Protein AF-A0A1C0BXL3-F1 (afdb_monomer_lite)

Radius of gyration: 18.64 Å; chains: 1; bounding box: 38×32×56 Å

Structure (mmCIF, N/CA/C/O backbone):
data_AF-A0A1C0BXL3-F1
#
_entry.id   AF-A0A1C0BXL3-F1
#
loop_
_atom_site.group_PDB
_atom_site.id
_atom_site.type_symbol
_atom_site.label_atom_id
_atom_site.label_alt_id
_atom_site.label_comp_id
_atom_site.label_asym_id
_atom_site.label_entity_id
_atom_site.label_seq_id
_atom_site.pdbx_PDB_ins_code
_atom_site.Cartn_x
_atom_site.Cartn_y
_atom_site.Cartn_z
_atom_site.occupancy
_atom_site.B_iso_or_equiv
_atom_site.auth_seq_id
_atom_site.auth_comp_id
_atom_site.auth_asym_id
_atom_site.auth_atom_id
_atom_site.pdbx_PDB_model_num
ATOM 1 N N . MET A 1 1 ? -6.202 -4.753 21.071 1.00 89.62 1 MET A N 1
ATOM 2 C CA . MET A 1 1 ? -7.477 -5.316 21.588 1.00 89.62 1 MET A CA 1
ATOM 3 C C . MET A 1 1 ? -8.641 -4.573 20.954 1.00 89.62 1 MET A C 1
ATOM 5 O O . MET A 1 1 ? -8.408 -3.522 20.377 1.00 89.62 1 MET A O 1
ATOM 9 N N . ILE A 1 2 ? -9.869 -5.087 21.063 1.00 91.00 2 ILE A N 1
ATOM 10 C CA . ILE A 1 2 ? -11.082 -4.326 20.724 1.00 91.00 2 ILE A CA 1
ATOM 11 C C . ILE A 1 2 ? -11.879 -4.104 22.012 1.00 91.00 2 ILE A C 1
ATOM 13 O O . ILE A 1 2 ? -12.116 -5.057 22.755 1.00 91.00 2 ILE A O 1
ATOM 17 N N . LYS A 1 3 ? -12.273 -2.858 22.280 1.00 88.94 3 LYS A N 1
ATOM 18 C CA . LYS A 1 3 ? -13.161 -2.461 23.379 1.00 88.94 3 LYS A CA 1
ATOM 19 C C . LYS A 1 3 ? -14.280 -1.603 22.802 1.00 88.94 3 LYS A C 1
ATOM 21 O O . LYS A 1 3 ? -14.008 -0.670 22.063 1.00 88.94 3 LYS A O 1
ATOM 26 N N . ASN A 1 4 ? -15.534 -1.930 23.114 1.00 89.75 4 ASN A N 1
ATOM 27 C CA . ASN A 1 4 ? -16.711 -1.202 22.613 1.00 89.75 4 ASN A CA 1
ATOM 28 C C . ASN A 1 4 ? -16.731 -1.028 21.078 1.00 89.75 4 ASN A C 1
ATOM 30 O O . ASN A 1 4 ? -17.137 0.010 20.571 1.00 89.75 4 ASN A O 1
ATOM 34 N N . GLY A 1 5 ? -16.251 -2.033 20.335 1.00 89.31 5 GLY A N 1
ATOM 35 C CA . GLY A 1 5 ? -16.169 -1.987 18.868 1.00 89.31 5 GLY A CA 1
ATOM 36 C C . GLY A 1 5 ? -15.015 -1.151 18.302 1.00 89.31 5 GLY A C 1
ATOM 37 O O . GLY A 1 5 ? -14.868 -1.090 17.088 1.00 89.31 5 GLY A O 1
ATOM 38 N N . ARG A 1 6 ? -14.178 -0.557 19.157 1.00 93.62 6 ARG A N 1
ATOM 39 C CA . ARG A 1 6 ? -13.039 0.291 18.790 1.00 93.62 6 ARG A CA 1
ATOM 40 C C . ARG A 1 6 ? -11.706 -0.372 19.138 1.00 93.62 6 ARG A C 1
ATOM 42 O O . ARG A 1 6 ? -11.662 -1.192 20.066 1.00 93.62 6 ARG A O 1
ATOM 49 N N . PRO A 1 7 ? -10.615 -0.067 18.422 1.00 93.94 7 PRO A N 1
ATOM 50 C CA . PRO A 1 7 ? -9.302 -0.568 18.781 1.00 93.94 7 PRO A CA 1
ATOM 51 C C . PRO A 1 7 ? -8.836 0.078 20.086 1.00 93.94 7 PRO A C 1
ATOM 53 O O . PRO A 1 7 ? -9.077 1.247 20.369 1.00 93.94 7 PRO A O 1
ATOM 56 N N . TYR A 1 8 ? -8.168 -0.724 20.897 1.00 91.56 8 TYR A N 1
ATOM 57 C CA . TYR A 1 8 ? -7.550 -0.288 22.135 1.00 91.56 8 TYR A CA 1
ATOM 58 C C . TYR A 1 8 ? -6.203 -0.981 22.267 1.00 91.56 8 TYR A C 1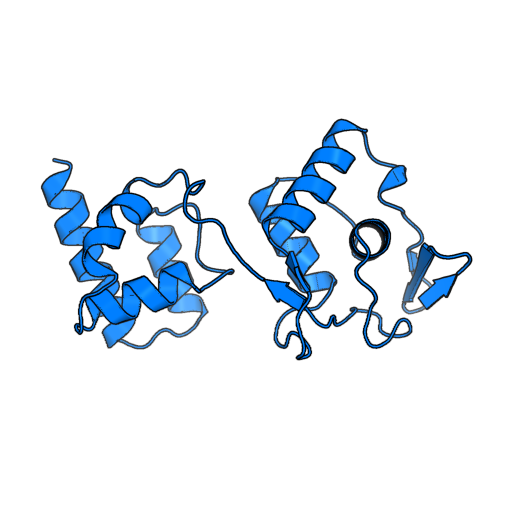
ATOM 60 O O . TYR A 1 8 ? -6.128 -2.224 22.241 1.00 91.56 8 TYR A O 1
ATOM 68 N N . THR A 1 9 ? -5.150 -0.193 22.434 1.00 88.00 9 THR A N 1
ATOM 69 C CA . THR A 1 9 ? -3.785 -0.688 22.566 1.00 88.00 9 THR A CA 1
ATOM 70 C C . THR A 1 9 ? -3.213 -0.261 23.917 1.00 88.00 9 THR A C 1
ATOM 72 O O . THR A 1 9 ? -3.359 0.876 24.344 1.00 88.00 9 THR A O 1
ATOM 75 N N . ASN A 1 10 ? -2.595 -1.207 24.623 1.00 85.31 10 ASN A N 1
ATOM 76 C CA . ASN A 1 10 ? -1.799 -0.931 25.814 1.00 85.31 10 ASN A CA 1
ATOM 77 C C . ASN A 1 10 ? -0.482 -1.681 25.651 1.00 85.31 10 ASN A C 1
ATOM 79 O O . ASN A 1 10 ? -0.469 -2.915 25.679 1.00 85.31 10 ASN A O 1
ATOM 83 N N . GLU A 1 11 ? 0.591 -0.935 25.430 1.00 78.31 11 GLU A N 1
ATOM 84 C CA . GLU A 1 11 ? 1.936 -1.465 25.270 1.00 78.31 11 GLU A CA 1
ATOM 85 C C . GLU A 1 11 ? 2.793 -0.999 26.445 1.00 78.31 11 GLU A C 1
ATOM 87 O O . GLU A 1 11 ? 3.088 0.184 26.592 1.00 78.31 11 GLU A O 1
ATOM 92 N N . ASN A 1 12 ? 3.175 -1.935 27.317 1.00 80.31 12 ASN A N 1
ATOM 93 C CA . ASN A 1 12 ? 4.046 -1.672 28.469 1.00 80.31 12 ASN A CA 1
ATOM 94 C C . ASN A 1 12 ? 3.573 -0.522 29.386 1.00 80.31 12 ASN A C 1
ATOM 96 O O . ASN A 1 12 ? 4.392 0.157 30.000 1.00 80.31 12 ASN A O 1
ATOM 100 N N . GLY A 1 13 ? 2.257 -0.308 29.498 1.00 82.31 13 GLY A N 1
ATOM 101 C CA . GLY A 1 13 ? 1.666 0.757 30.314 1.00 82.31 13 GLY A CA 1
ATOM 102 C C . GLY A 1 13 ? 1.359 2.049 29.552 1.00 82.31 13 GLY A C 1
ATOM 103 O O . GLY A 1 13 ? 0.688 2.914 30.110 1.00 82.31 13 GLY A O 1
ATOM 104 N N . PHE A 1 14 ? 1.771 2.165 28.287 1.00 81.81 14 PHE A N 1
ATOM 105 C CA . PHE A 1 14 ? 1.361 3.254 27.405 1.00 81.81 14 PHE A CA 1
ATOM 106 C C . PHE A 1 14 ? 0.065 2.877 26.694 1.00 81.81 14 PHE A C 1
ATOM 108 O O . PHE A 1 14 ? 0.009 1.907 25.934 1.00 81.81 14 PHE A O 1
ATOM 115 N N . VAL A 1 15 ? -0.992 3.631 26.987 1.00 87.88 15 VAL A N 1
ATOM 116 C CA . VAL A 1 15 ? -2.300 3.467 26.355 1.00 87.88 15 VAL A CA 1
ATOM 117 C C . VAL A 1 15 ? -2.340 4.313 25.089 1.00 87.88 15 VAL A C 1
ATOM 119 O O . VAL A 1 15 ? -2.132 5.519 25.152 1.00 87.88 15 VAL A O 1
ATOM 122 N N . ASP A 1 16 ? -2.626 3.663 23.965 1.00 87.75 16 ASP A N 1
ATOM 123 C CA . ASP A 1 16 ? -2.996 4.308 22.707 1.00 87.75 16 ASP A CA 1
ATOM 124 C C . ASP A 1 16 ? -4.461 3.951 22.428 1.00 87.75 16 ASP A C 1
ATOM 126 O O . ASP A 1 16 ? -4.808 2.794 22.141 1.00 87.75 16 ASP A O 1
ATOM 130 N N . GLU A 1 17 ? -5.321 4.945 22.630 1.00 90.94 17 GLU A N 1
ATOM 131 C CA . GLU A 1 17 ? -6.767 4.878 22.412 1.00 90.94 17 GLU A CA 1
ATOM 132 C C . GLU A 1 17 ? -7.256 5.908 21.391 1.00 90.94 17 GLU A C 1
ATOM 134 O O . GLU A 1 17 ? -8.466 6.052 21.231 1.00 90.94 17 GLU A O 1
ATOM 139 N N . ALA A 1 18 ? -6.329 6.569 20.687 1.00 93.75 18 ALA A N 1
ATOM 140 C CA . ALA A 1 18 ? -6.654 7.550 19.663 1.00 93.75 18 ALA A CA 1
ATOM 141 C C . ALA A 1 18 ? -7.452 6.896 18.525 1.00 93.75 18 ALA A C 1
ATOM 143 O O . ALA A 1 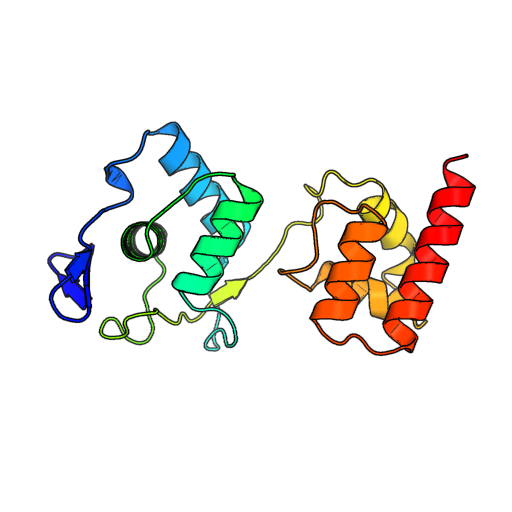18 ? -7.230 5.721 18.182 1.00 93.75 18 ALA A O 1
ATOM 144 N N . LEU A 1 19 ? -8.410 7.643 17.981 1.00 96.38 19 LEU A N 1
ATOM 145 C CA . LEU A 1 19 ? -9.368 7.166 16.984 1.00 96.38 19 LEU A CA 1
ATOM 146 C C . LEU A 1 19 ? -9.343 8.059 15.750 1.00 96.38 19 LEU A C 1
ATOM 148 O O . LEU A 1 19 ? -9.262 9.276 15.855 1.00 96.38 19 LEU A O 1
ATOM 152 N N . ILE A 1 20 ? -9.546 7.469 14.567 1.00 96.38 20 ILE A N 1
ATOM 153 C CA . ILE A 1 20 ? -9.564 8.239 13.312 1.00 96.38 20 ILE A CA 1
ATOM 154 C C . ILE A 1 20 ? -10.650 9.328 13.311 1.00 96.38 20 ILE A C 1
ATOM 156 O O . ILE A 1 20 ? -10.527 10.331 12.627 1.00 96.38 20 ILE A O 1
ATOM 160 N N . THR A 1 21 ? -11.700 9.167 14.120 1.00 94.69 21 THR A N 1
ATOM 161 C CA . THR A 1 21 ? -12.772 10.160 14.279 1.00 94.69 21 THR A CA 1
ATOM 162 C C . THR A 1 21 ? -12.351 11.438 15.012 1.00 94.69 21 THR A C 1
ATOM 164 O O . THR A 1 21 ? -13.181 12.326 15.173 1.00 94.69 21 THR A O 1
ATOM 167 N N . GLU A 1 22 ? -11.115 11.517 15.507 1.00 94.75 22 GLU A N 1
ATOM 168 C CA . GLU A 1 22 ? -10.543 12.723 16.123 1.00 94.75 22 GLU A CA 1
ATOM 169 C C . GLU A 1 22 ? -9.879 13.657 15.090 1.00 94.75 22 GLU A C 1
ATOM 171 O O . GLU A 1 22 ? -9.555 14.798 15.421 1.00 94.75 22 GLU A O 1
ATOM 176 N N . HIS A 1 23 ? -9.720 13.200 13.841 1.00 96.56 23 HIS A N 1
ATOM 177 C CA . HIS A 1 23 ? -9.203 13.971 12.705 1.00 96.56 23 HIS A CA 1
ATOM 178 C C . HIS A 1 23 ? -10.287 14.802 11.995 1.00 96.56 23 HIS A C 1
ATOM 180 O O . HIS A 1 23 ? -11.477 14.679 12.294 1.00 96.56 23 HIS A O 1
ATOM 186 N N . SER A 1 24 ? -9.884 15.655 11.041 1.00 97.31 24 SER A N 1
ATOM 187 C CA . SER A 1 24 ? -10.838 16.425 10.226 1.00 97.31 24 SER A CA 1
ATOM 188 C C . SER A 1 24 ? -11.617 15.531 9.256 1.00 97.31 24 SER A C 1
ATOM 190 O O . SER A 1 24 ? -11.137 14.473 8.844 1.00 97.31 24 SER A O 1
ATOM 192 N N . ASP A 1 25 ? -12.807 15.971 8.837 1.00 97.00 25 ASP A N 1
ATOM 193 C CA . ASP A 1 25 ? -13.627 15.232 7.869 1.00 97.00 25 ASP A CA 1
ATOM 194 C C . ASP A 1 25 ? -12.877 14.995 6.544 1.00 97.00 25 ASP A C 1
ATOM 196 O O . ASP A 1 25 ? -13.027 13.939 5.924 1.00 97.00 25 ASP A O 1
ATOM 200 N N . GLU A 1 26 ? -12.032 15.942 6.119 1.00 96.38 26 GLU A N 1
ATOM 201 C CA . GLU A 1 26 ? -11.189 15.804 4.929 1.00 96.38 26 GLU A CA 1
ATOM 202 C C . GLU A 1 26 ? -10.121 14.717 5.094 1.00 96.38 26 GLU A C 1
ATOM 204 O O . GLU A 1 26 ? -9.936 13.901 4.187 1.00 96.38 26 GLU A O 1
ATOM 209 N N . GLU A 1 27 ? -9.436 14.669 6.240 1.00 96.69 27 GLU A N 1
ATOM 210 C CA . GLU A 1 27 ? -8.444 13.628 6.533 1.00 96.69 27 GLU A CA 1
ATOM 211 C C . GLU A 1 27 ? -9.104 12.249 6.639 1.00 96.69 27 GLU A C 1
ATOM 213 O O . GLU A 1 27 ? -8.621 11.284 6.043 1.00 96.69 27 GLU A O 1
ATOM 218 N N . ILE A 1 28 ? -10.253 12.157 7.320 1.00 97.69 28 ILE A N 1
ATOM 219 C CA . ILE A 1 28 ? -11.040 10.921 7.427 1.00 97.69 28 ILE A CA 1
ATOM 220 C C . ILE A 1 28 ? -11.441 10.425 6.033 1.00 97.69 28 ILE A C 1
ATOM 222 O O . ILE A 1 28 ? -11.280 9.239 5.728 1.00 97.69 28 ILE A O 1
ATOM 226 N N . ALA A 1 29 ? -11.930 11.319 5.168 1.00 97.06 29 ALA A N 1
ATOM 227 C CA . ALA A 1 29 ? -12.318 10.978 3.803 1.00 97.06 29 ALA A CA 1
ATOM 228 C C . ALA A 1 29 ? -11.120 10.534 2.948 1.00 97.06 29 ALA A C 1
ATOM 230 O O . ALA A 1 29 ? -11.241 9.580 2.176 1.00 97.06 29 ALA A O 1
ATOM 231 N N . ALA A 1 30 ? -9.957 11.177 3.094 1.00 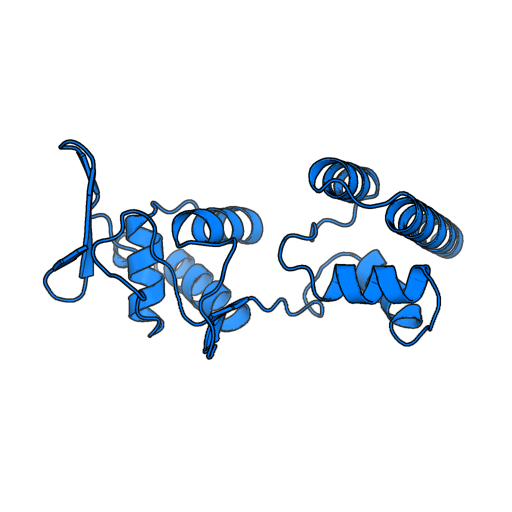94.50 30 ALA A N 1
ATOM 232 C CA . ALA A 1 30 ? -8.735 10.789 2.392 1.00 94.50 30 ALA A CA 1
ATOM 233 C C . ALA A 1 30 ? -8.236 9.402 2.831 1.00 94.50 30 ALA A C 1
ATOM 235 O O . ALA A 1 30 ? -7.881 8.575 1.988 1.00 94.50 30 ALA A O 1
ATOM 236 N N . VAL A 1 31 ? -8.269 9.116 4.136 1.00 97.12 31 VAL A N 1
ATOM 237 C CA . VAL A 1 31 ? -7.894 7.816 4.710 1.00 97.12 31 VAL A CA 1
ATOM 238 C C . VAL A 1 31 ? -8.848 6.708 4.254 1.00 97.12 31 VAL A C 1
ATOM 240 O O . VAL A 1 31 ? -8.390 5.675 3.758 1.00 97.12 31 VAL A O 1
ATOM 243 N N . ASP A 1 32 ? -10.166 6.909 4.363 1.00 96.94 32 ASP A N 1
ATOM 244 C CA . ASP A 1 32 ? -11.169 5.943 3.880 1.00 96.94 32 ASP A CA 1
ATOM 245 C C . ASP A 1 32 ? -11.040 5.726 2.364 1.00 96.94 32 ASP A C 1
ATOM 247 O O . ASP A 1 32 ? -11.042 4.583 1.899 1.00 96.94 32 ASP A O 1
ATOM 251 N N . GLY A 1 33 ? -10.821 6.800 1.601 1.00 94.38 33 GLY A N 1
ATOM 252 C CA . GLY A 1 33 ? -10.550 6.746 0.168 1.00 94.38 33 GLY A CA 1
ATOM 253 C C . GLY A 1 33 ? -9.318 5.903 -0.165 1.00 94.38 33 GLY A C 1
ATOM 254 O O . GLY A 1 33 ? -9.397 5.015 -1.017 1.00 94.38 33 GLY A O 1
ATOM 255 N N . TRP A 1 34 ? -8.200 6.107 0.542 1.00 93.62 34 TRP A N 1
ATOM 256 C CA . TRP A 1 34 ? -6.986 5.307 0.364 1.00 93.62 34 TRP A CA 1
ATOM 257 C C . TRP A 1 34 ? -7.231 3.829 0.686 1.00 93.62 34 TRP A C 1
ATOM 259 O O . TRP A 1 34 ? -6.839 2.965 -0.099 1.00 93.62 34 TRP A O 1
ATOM 269 N N . ILE A 1 35 ? -7.929 3.515 1.784 1.00 95.81 35 ILE A N 1
ATOM 270 C CA . ILE A 1 35 ? -8.247 2.128 2.162 1.00 95.81 35 ILE A CA 1
ATOM 271 C C . ILE A 1 35 ? -9.139 1.475 1.101 1.00 95.81 35 ILE A C 1
ATOM 273 O O . ILE A 1 35 ? -8.841 0.376 0.632 1.00 95.81 35 ILE A O 1
ATOM 277 N N . ARG A 1 36 ? -10.221 2.139 0.678 1.00 93.12 36 ARG A N 1
ATOM 278 C CA . ARG A 1 36 ? -11.136 1.610 -0.347 1.00 93.12 36 ARG A CA 1
ATOM 279 C C . ARG A 1 36 ? -10.467 1.451 -1.696 1.00 93.12 36 ARG A C 1
ATOM 281 O O . ARG A 1 36 ? -10.816 0.532 -2.428 1.00 93.12 36 ARG A O 1
ATOM 288 N N . LYS A 1 37 ? -9.514 2.312 -2.037 1.00 90.06 37 LYS A N 1
ATOM 289 C CA . LYS A 1 37 ? -8.760 2.206 -3.282 1.00 90.06 37 LYS A CA 1
ATOM 290 C C . LYS A 1 37 ? -7.758 1.057 -3.235 1.00 90.06 37 LYS A C 1
ATOM 292 O O . LYS A 1 37 ? -7.712 0.281 -4.186 1.00 90.06 37 LYS A O 1
ATOM 297 N N . ASN A 1 38 ? -7.035 0.906 -2.124 1.00 91.19 38 ASN A N 1
ATOM 298 C CA . ASN A 1 38 ? -5.841 0.064 -2.067 1.00 91.19 38 ASN A CA 1
ATOM 299 C C . ASN A 1 38 ? -6.001 -1.277 -1.344 1.00 91.19 38 ASN A C 1
ATOM 301 O O . ASN A 1 38 ? -5.133 -2.137 -1.452 1.00 91.19 38 ASN A O 1
ATOM 305 N N . VAL A 1 39 ? -7.085 -1.481 -0.601 1.00 93.38 39 VAL A N 1
ATOM 306 C CA . VAL A 1 39 ? -7.311 -2.711 0.162 1.00 93.38 39 VAL A CA 1
ATOM 307 C C . VAL A 1 39 ? -8.491 -3.469 -0.429 1.00 93.38 39 VAL A C 1
ATOM 309 O O . VAL A 1 39 ? -9.556 -2.905 -0.696 1.00 93.38 39 VAL A O 1
ATOM 312 N N . ARG A 1 40 ? -8.315 -4.775 -0.634 1.00 92.62 40 ARG A N 1
ATOM 313 C CA . ARG A 1 40 ? -9.380 -5.709 -1.018 1.00 92.62 40 ARG A CA 1
ATOM 314 C C . ARG A 1 40 ? -9.455 -6.851 -0.016 1.00 92.62 40 ARG A C 1
ATOM 316 O O . ARG A 1 40 ? -8.465 -7.213 0.613 1.00 92.62 40 ARG A O 1
ATOM 323 N N . THR A 1 41 ? -10.634 -7.451 0.129 1.00 93.81 41 THR A N 1
ATOM 324 C CA . THR A 1 41 ? -10.780 -8.659 0.956 1.00 93.81 41 THR A CA 1
ATOM 325 C C . THR A 1 41 ? -10.037 -9.823 0.304 1.00 93.81 41 THR A C 1
ATOM 327 O O . THR A 1 41 ? -10.242 -10.101 -0.873 1.00 93.81 41 THR A O 1
ATOM 330 N N . GLY A 1 42 ? -9.220 -10.531 1.081 1.00 90.75 42 GLY A N 1
ATOM 331 C CA . GLY A 1 42 ? -8.426 -11.671 0.631 1.00 90.75 42 GLY A CA 1
ATOM 332 C C . GLY A 1 42 ? -8.801 -12.955 1.369 1.00 90.75 42 GLY A C 1
ATOM 333 O O . GLY A 1 42 ? -9.389 -12.938 2.450 1.00 90.75 42 GLY A O 1
ATOM 334 N N . LYS A 1 43 ? -8.442 -14.115 0.807 1.00 89.81 43 LYS A N 1
ATOM 335 C CA . LYS A 1 43 ? -8.631 -15.416 1.492 1.00 89.81 43 LYS A CA 1
ATOM 336 C C . LYS A 1 43 ? -7.471 -15.744 2.436 1.00 89.81 43 LYS A C 1
ATOM 338 O O . LYS A 1 43 ? -7.660 -16.356 3.494 1.00 89.81 43 LYS A O 1
ATOM 343 N N . LYS A 1 44 ? -6.256 -15.360 2.045 1.00 92.25 44 LYS A N 1
ATOM 344 C CA . LYS A 1 44 ? -5.014 -15.618 2.784 1.00 92.25 44 LYS A CA 1
ATOM 345 C C . LYS A 1 44 ? -4.710 -14.465 3.735 1.00 92.25 44 LYS A C 1
ATOM 347 O O . LYS A 1 44 ? -5.229 -13.369 3.571 1.00 92.25 44 LYS A O 1
ATOM 352 N N . ILE A 1 45 ? -3.901 -14.742 4.753 1.00 93.81 45 ILE A N 1
ATOM 353 C CA . ILE A 1 45 ? -3.365 -13.692 5.619 1.00 93.81 45 ILE A CA 1
ATOM 354 C C . ILE A 1 45 ? -2.317 -12.931 4.807 1.00 93.81 45 ILE A C 1
ATOM 356 O O . ILE A 1 45 ? -1.460 -13.564 4.191 1.00 93.81 45 ILE A O 1
ATOM 360 N N . LEU A 1 46 ? -2.381 -11.601 4.819 1.00 91.38 46 LEU A N 1
ATOM 361 C CA . LEU A 1 46 ? -1.321 -10.773 4.261 1.00 91.38 46 LEU A CA 1
ATOM 362 C C . LEU A 1 46 ? -0.066 -10.944 5.123 1.00 91.38 46 LEU A C 1
ATOM 364 O O . LEU A 1 46 ? -0.053 -10.617 6.314 1.00 91.38 46 LEU A O 1
ATOM 368 N N . HIS A 1 47 ? 0.975 -11.516 4.530 1.00 85.06 47 HIS A N 1
ATOM 369 C CA . HIS A 1 47 ? 2.296 -11.606 5.139 1.00 85.06 47 HIS A CA 1
ATOM 370 C C . HIS A 1 47 ? 3.113 -10.363 4.760 1.00 85.06 47 HIS A C 1
ATOM 372 O O . HIS A 1 47 ? 2.818 -9.713 3.765 1.00 85.06 47 HIS A O 1
ATOM 378 N N . GLY A 1 48 ? 4.105 -9.996 5.572 1.00 83.25 48 GLY A N 1
ATOM 379 C CA . GLY A 1 48 ? 4.946 -8.813 5.327 1.00 83.25 48 GLY A CA 1
ATOM 380 C C . GLY A 1 48 ? 4.352 -7.490 5.823 1.00 83.25 48 GLY A C 1
ATOM 381 O O . GLY A 1 48 ? 5.098 -6.665 6.338 1.00 83.25 48 GLY A O 1
ATOM 382 N N . HIS A 1 49 ? 3.022 -7.326 5.815 1.00 87.56 49 HIS A N 1
ATOM 383 C CA . HIS A 1 49 ? 2.383 -6.069 6.230 1.00 87.56 49 HIS A CA 1
ATOM 384 C C . HIS A 1 49 ? 1.318 -6.267 7.312 1.00 87.56 49 HIS A C 1
ATOM 386 O O . HIS A 1 49 ? 0.290 -6.918 7.131 1.00 87.56 49 HIS A O 1
ATOM 392 N N . THR A 1 50 ? 1.589 -5.679 8.475 1.00 95.25 50 THR A N 1
ATOM 393 C CA . THR A 1 50 ? 0.625 -5.520 9.575 1.00 95.25 50 THR A CA 1
ATOM 394 C C . THR A 1 50 ? 0.011 -4.119 9.545 1.00 95.25 50 THR A C 1
ATOM 396 O O . THR A 1 50 ? 0.435 -3.286 8.746 1.00 95.25 50 THR A O 1
ATOM 399 N N . SER A 1 51 ? -0.923 -3.818 10.453 1.00 96.19 51 SER A N 1
ATOM 400 C CA . SER A 1 51 ? -1.454 -2.462 10.661 1.00 96.19 51 SER A CA 1
ATOM 401 C C . SER A 1 51 ? -0.353 -1.404 10.737 1.00 96.19 51 SER A C 1
ATOM 403 O O . SER A 1 51 ? -0.478 -0.366 10.107 1.00 96.19 51 SER A O 1
ATOM 405 N N . TYR A 1 52 ? 0.758 -1.702 11.416 1.00 94.75 52 TYR A N 1
ATOM 406 C CA . TYR A 1 52 ? 1.887 -0.782 11.534 1.00 94.75 52 TYR A CA 1
ATOM 407 C C . TYR A 1 52 ? 2.572 -0.503 10.191 1.00 94.75 52 TYR A C 1
ATOM 409 O O . TYR A 1 52 ? 2.904 0.637 9.893 1.00 94.75 52 TYR A O 1
ATOM 417 N N . GLY A 1 53 ? 2.764 -1.536 9.366 1.00 92.56 53 GLY A N 1
ATOM 418 C CA . GLY A 1 53 ? 3.374 -1.373 8.044 1.00 92.56 53 GLY A CA 1
ATOM 419 C C . GLY A 1 53 ? 2.462 -0.601 7.094 1.00 92.56 53 GLY A C 1
ATOM 420 O O . GLY A 1 53 ? 2.899 0.344 6.451 1.00 92.56 53 GLY A O 1
ATOM 421 N N . MET A 1 54 ? 1.173 -0.945 7.070 1.00 94.56 54 MET A N 1
ATOM 422 C CA . MET A 1 54 ? 0.197 -0.274 6.204 1.00 94.56 54 MET A CA 1
ATOM 423 C C . MET A 1 54 ? -0.066 1.179 6.612 1.00 94.56 54 MET A C 1
ATOM 425 O O . MET A 1 54 ? -0.291 2.017 5.747 1.00 94.56 54 MET A O 1
ATOM 429 N N . LYS A 1 55 ? 0.025 1.502 7.907 1.00 94.75 55 LYS A N 1
ATOM 430 C CA . LYS A 1 55 ? -0.046 2.879 8.412 1.00 94.75 55 LYS A CA 1
ATOM 431 C C . LYS A 1 55 ? 1.053 3.761 7.809 1.00 94.75 55 LYS A C 1
ATOM 433 O O . LYS A 1 55 ? 0.778 4.890 7.428 1.00 94.75 55 LYS A O 1
ATOM 438 N N . HIS A 1 56 ? 2.269 3.231 7.661 1.00 91.38 56 HIS A N 1
ATOM 439 C CA . HIS A 1 56 ? 3.371 3.941 6.995 1.00 91.38 56 HIS A CA 1
ATOM 440 C C . HIS A 1 56 ? 3.169 4.077 5.486 1.00 91.38 56 HIS A C 1
ATOM 442 O O . HIS A 1 56 ? 3.522 5.105 4.921 1.00 91.38 56 HIS A O 1
ATOM 448 N N . MET A 1 57 ? 2.577 3.073 4.833 1.00 89.50 57 MET A N 1
ATOM 449 C CA . MET A 1 57 ? 2.224 3.177 3.411 1.00 89.50 57 MET A CA 1
ATOM 450 C C . MET A 1 57 ? 1.197 4.284 3.172 1.00 89.50 57 MET A C 1
ATOM 452 O O . MET A 1 57 ? 1.356 5.086 2.259 1.00 89.50 57 MET A O 1
ATOM 456 N N . LEU A 1 58 ? 0.170 4.353 4.023 1.00 92.06 58 LEU A N 1
ATOM 457 C CA . LEU A 1 58 ? -0.826 5.416 3.970 1.00 92.06 58 LEU A CA 1
ATOM 458 C C . LEU A 1 58 ? -0.183 6.787 4.190 1.00 92.06 58 LEU A C 1
ATOM 460 O O . LEU A 1 58 ? -0.448 7.710 3.424 1.00 92.06 58 LEU A O 1
ATOM 464 N N . GLU A 1 59 ? 0.664 6.921 5.211 1.00 91.69 59 GLU A N 1
ATOM 465 C CA . GLU A 1 59 ? 1.355 8.176 5.527 1.00 91.69 59 GLU A CA 1
ATOM 466 C C . GLU A 1 59 ? 2.230 8.641 4.357 1.00 91.69 59 GLU A C 1
ATOM 468 O O . GLU A 1 59 ? 2.196 9.811 3.990 1.00 91.69 59 GLU A O 1
ATOM 473 N N . HIS A 1 60 ? 2.943 7.718 3.709 1.00 84.44 60 HIS A N 1
ATOM 474 C CA . HIS A 1 60 ? 3.738 8.017 2.521 1.00 84.44 60 HIS A CA 1
ATOM 475 C C . HIS A 1 60 ? 2.878 8.491 1.339 1.00 84.44 60 HIS A C 1
ATOM 477 O O . HIS A 1 60 ? 3.238 9.445 0.654 1.00 84.44 60 HIS A O 1
ATOM 483 N N . ASP A 1 61 ? 1.743 7.835 1.096 1.00 84.31 61 ASP A N 1
ATOM 484 C CA . ASP A 1 61 ? 0.900 8.116 -0.069 1.00 84.31 61 ASP A CA 1
ATOM 485 C C . ASP A 1 61 ? 0.007 9.351 0.103 1.00 84.31 61 ASP A C 1
ATOM 487 O O . ASP A 1 61 ? -0.373 9.977 -0.886 1.00 84.31 61 ASP A O 1
ATOM 491 N N . THR A 1 62 ? -0.363 9.690 1.339 1.00 86.94 62 THR A N 1
ATOM 492 C CA . THR A 1 62 ? -1.328 10.765 1.635 1.00 86.94 62 THR A CA 1
ATOM 493 C C . THR A 1 62 ? -0.707 11.963 2.348 1.00 86.94 62 THR A C 1
ATOM 495 O O . THR A 1 62 ? -1.301 13.038 2.352 1.00 86.94 62 THR A O 1
ATOM 498 N N . GLY A 1 63 ? 0.465 11.799 2.969 1.00 88.12 63 GLY A N 1
ATOM 499 C CA . GLY A 1 63 ? 1.053 12.780 3.883 1.00 88.12 63 GLY A CA 1
ATOM 500 C C . GLY A 1 63 ? 0.374 12.844 5.259 1.00 88.12 63 GLY A C 1
ATOM 501 O O . GLY A 1 63 ? 0.808 13.629 6.100 1.00 88.12 63 GLY A O 1
ATOM 502 N N . ILE A 1 64 ? -0.671 12.043 5.506 1.00 93.62 64 ILE A N 1
ATOM 503 C CA . ILE A 1 64 ? -1.432 12.050 6.762 1.00 93.62 64 ILE A CA 1
ATOM 504 C C . ILE A 1 64 ? -0.759 11.122 7.772 1.00 93.62 64 ILE A C 1
ATOM 506 O O . ILE A 1 64 ? -0.646 9.912 7.561 1.00 93.62 64 ILE A O 1
ATOM 510 N N . TYR A 1 65 ? -0.346 11.687 8.904 1.00 95.94 65 TYR A N 1
ATOM 511 C CA . TYR A 1 65 ? 0.191 10.920 10.020 1.00 95.94 65 TYR A CA 1
ATOM 512 C C . TYR A 1 65 ? -0.944 10.377 10.889 1.00 95.94 65 TYR A C 1
ATOM 514 O O . TYR A 1 65 ? -1.748 11.149 11.399 1.00 95.94 65 TYR A O 1
ATOM 522 N N . LEU A 1 66 ? -0.952 9.062 11.113 1.00 96.38 66 LEU A N 1
ATOM 523 C CA . LEU A 1 66 ? -1.845 8.384 12.062 1.00 96.38 66 LEU A CA 1
ATOM 524 C C . LEU A 1 66 ? -1.036 7.633 13.126 1.00 96.38 66 LEU A C 1
ATOM 526 O O . LEU A 1 66 ? 0.088 7.207 12.872 1.00 96.38 66 LEU A O 1
ATOM 530 N N . THR A 1 67 ? -1.588 7.362 14.300 1.00 95.62 67 THR A N 1
ATOM 531 C CA . THR A 1 67 ? -1.084 6.315 15.191 1.00 95.62 67 THR A CA 1
ATOM 532 C C . THR A 1 67 ? -1.451 4.933 14.642 1.00 95.62 67 THR A C 1
ATOM 534 O O . THR A 1 67 ? -2.287 4.761 13.749 1.00 95.62 67 THR A O 1
ATOM 537 N N . ASN A 1 68 ? -0.822 3.885 15.179 1.00 95.31 68 ASN A N 1
ATOM 538 C CA . ASN A 1 68 ? -1.206 2.517 14.825 1.00 95.31 68 ASN A CA 1
ATOM 539 C C . ASN A 1 68 ? -2.638 2.201 15.303 1.00 95.31 68 ASN A C 1
ATOM 541 O O . ASN A 1 68 ? -3.300 1.362 14.694 1.00 95.31 68 ASN A O 1
ATOM 545 N N . ASN A 1 69 ? -3.125 2.828 16.382 1.00 96.31 69 ASN A N 1
ATOM 546 C CA . ASN A 1 69 ? -4.494 2.631 16.860 1.00 96.31 69 ASN A CA 1
ATOM 547 C C . ASN A 1 69 ? -5.526 3.353 15.980 1.00 96.31 69 ASN A C 1
ATOM 549 O O . ASN A 1 69 ? -6.521 2.728 15.615 1.00 96.31 69 ASN A O 1
ATOM 553 N N . GLU A 1 70 ? -5.243 4.577 15.530 1.00 97.81 70 GLU A N 1
ATOM 554 C CA . GLU A 1 70 ? -6.085 5.313 14.572 1.00 97.81 70 GLU A CA 1
ATOM 555 C C . GLU A 1 70 ? -6.227 4.553 13.247 1.00 97.81 70 GLU A C 1
ATOM 557 O O . GLU A 1 70 ? -7.340 4.350 12.758 1.00 97.81 70 GLU A O 1
ATOM 562 N N . PHE A 1 71 ? -5.125 4.020 12.702 1.00 97.62 71 PHE A N 1
ATOM 563 C CA . PHE A 1 71 ? -5.181 3.222 11.473 1.00 97.62 71 PHE A CA 1
ATOM 564 C C . PHE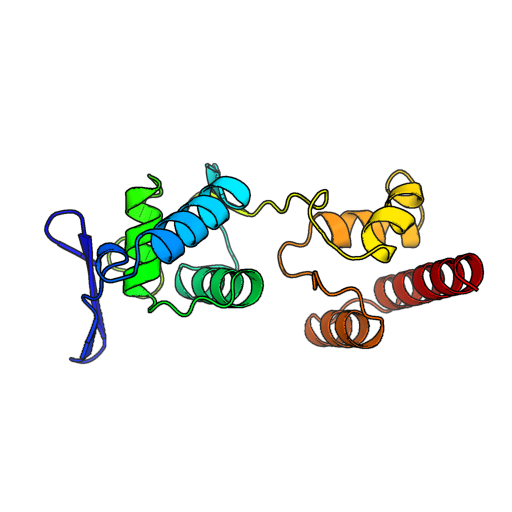 A 1 71 ? -5.986 1.922 11.647 1.00 97.62 71 PHE A C 1
ATOM 566 O O . PHE A 1 71 ? -6.746 1.525 10.762 1.00 97.62 71 PHE A O 1
ATOM 573 N N . LYS A 1 72 ? -5.863 1.243 12.797 1.00 97.88 72 LYS A N 1
ATOM 574 C CA . LYS A 1 72 ? -6.714 0.081 13.114 1.00 97.88 72 LYS A CA 1
ATOM 575 C C . LYS A 1 72 ? -8.192 0.461 13.169 1.00 97.88 72 LYS A C 1
ATOM 577 O O . LYS A 1 72 ? -9.027 -0.349 12.769 1.00 97.88 72 LYS A O 1
ATOM 582 N N . ASP A 1 73 ? -8.513 1.654 13.667 1.00 98.12 73 ASP A N 1
ATOM 583 C CA . ASP A 1 73 ? -9.894 2.128 13.764 1.00 98.12 73 ASP A CA 1
ATOM 584 C C . ASP A 1 73 ? -10.467 2.388 12.372 1.00 98.12 73 ASP A C 1
ATOM 586 O O . ASP A 1 73 ? -11.547 1.898 12.047 1.00 98.12 73 ASP A O 1
ATOM 590 N N . ALA A 1 74 ? -9.689 3.050 11.513 1.00 98.00 74 ALA A N 1
ATOM 591 C CA . ALA A 1 74 ? -10.035 3.264 10.113 1.00 98.00 74 ALA A CA 1
ATOM 592 C C . ALA A 1 74 ? -10.288 1.938 9.373 1.00 98.00 74 ALA A C 1
ATOM 594 O O . ALA A 1 74 ? -11.299 1.788 8.688 1.00 98.00 74 ALA A O 1
ATOM 595 N N . MET A 1 75 ? -9.429 0.931 9.574 1.00 97.94 75 MET A N 1
ATOM 596 C CA . MET A 1 75 ? -9.619 -0.405 8.994 1.00 97.94 75 MET A CA 1
ATOM 597 C C . MET A 1 75 ? -10.913 -1.075 9.477 1.00 97.94 75 MET A C 1
ATOM 599 O O . MET A 1 75 ? -11.629 -1.665 8.666 1.00 97.94 75 MET A O 1
ATOM 603 N N . LEU A 1 76 ? -11.250 -0.962 10.768 1.00 97.44 76 LEU A N 1
ATOM 604 C CA . LEU A 1 76 ? -12.505 -1.494 11.311 1.00 97.44 76 LEU A CA 1
ATOM 605 C C . LEU A 1 76 ? -13.731 -0.791 10.725 1.00 97.44 76 LEU A C 1
ATOM 607 O O . LEU A 1 76 ? -14.681 -1.474 10.339 1.00 97.44 76 LEU A O 1
ATOM 611 N N . LEU A 1 77 ? -13.702 0.541 10.627 1.00 96.88 77 LEU A N 1
ATOM 612 C CA . LEU A 1 77 ? -14.772 1.336 10.015 1.00 96.88 77 LEU A CA 1
ATOM 613 C C . LEU A 1 77 ? -14.957 1.005 8.528 1.00 96.88 77 LEU A C 1
ATOM 615 O O . LEU A 1 77 ? -16.088 0.940 8.048 1.00 96.88 77 LEU A O 1
ATOM 619 N N . ALA A 1 78 ? -13.867 0.703 7.821 1.00 96.44 78 ALA A N 1
ATOM 620 C CA . ALA A 1 78 ? -13.895 0.221 6.442 1.00 96.44 78 ALA A CA 1
ATOM 621 C C . ALA A 1 78 ? -14.362 -1.247 6.306 1.00 96.44 78 ALA A C 1
ATOM 623 O O . ALA A 1 78 ? -14.517 -1.746 5.191 1.00 96.44 78 ALA A O 1
ATOM 624 N N . GLY A 1 79 ? -14.618 -1.943 7.421 1.00 96.38 79 GLY A N 1
ATOM 625 C CA . GLY A 1 79 ? -15.143 -3.311 7.454 1.00 96.38 79 GLY A CA 1
ATOM 626 C C . GLY A 1 79 ? -14.080 -4.411 7.541 1.00 96.38 79 GLY A C 1
ATOM 627 O O . GLY A 1 79 ? -14.425 -5.595 7.513 1.00 96.38 79 GLY A O 1
ATOM 628 N N . TYR A 1 80 ? -12.800 -4.064 7.685 1.00 96.62 80 TYR A N 1
ATOM 629 C CA . TYR A 1 80 ? -11.702 -5.024 7.760 1.00 96.62 80 TYR A CA 1
ATOM 630 C C . TYR A 1 80 ? -11.414 -5.444 9.201 1.00 96.62 80 TYR A C 1
ATOM 632 O O . TYR A 1 80 ? -10.943 -4.669 10.031 1.00 96.62 80 TYR A O 1
ATOM 640 N N . GLN A 1 81 ? -11.657 -6.721 9.492 1.00 96.25 81 GLN A N 1
ATOM 641 C CA . GLN A 1 81 ? -11.417 -7.298 10.812 1.00 96.25 81 GLN A CA 1
ATOM 642 C C . GLN A 1 81 ? -9.995 -7.873 10.928 1.00 96.25 81 GLN A C 1
ATOM 644 O O . GLN A 1 81 ? -9.519 -8.528 9.991 1.00 96.25 81 GLN A O 1
ATOM 649 N N . PRO A 1 82 ? -9.313 -7.694 12.074 1.00 97.06 82 PRO A N 1
ATOM 650 C CA . PRO A 1 82 ? -8.015 -8.311 12.302 1.00 97.06 82 PRO A CA 1
ATOM 651 C C . PRO A 1 82 ? -8.147 -9.823 12.508 1.00 97.06 82 PRO A C 1
ATOM 653 O O . PRO A 1 82 ? -9.110 -10.316 13.092 1.00 97.06 82 PRO A O 1
ATOM 656 N N . VAL A 1 83 ? -7.121 -10.571 12.104 1.00 96.75 83 VAL A N 1
ATOM 657 C CA . VAL A 1 83 ? -7.019 -12.018 12.355 1.00 96.75 83 VAL A CA 1
ATOM 658 C C . VAL A 1 83 ? -6.952 -12.305 13.855 1.00 96.75 83 VAL A C 1
ATOM 660 O O . VAL A 1 83 ? -7.587 -13.241 14.334 1.00 96.75 83 VAL A O 1
ATOM 663 N N . ASN A 1 84 ? -6.194 -11.494 14.599 1.00 95.31 84 ASN A N 1
ATOM 664 C CA . ASN A 1 84 ? -6.127 -11.555 16.053 1.00 95.31 84 ASN A CA 1
ATOM 665 C C . ASN A 1 84 ? -6.180 -10.136 16.650 1.00 95.31 84 ASN A C 1
ATOM 667 O O . ASN A 1 84 ? -5.171 -9.429 16.645 1.00 95.31 84 ASN A O 1
ATOM 671 N N . PRO A 1 85 ? -7.320 -9.720 17.231 1.00 94.19 85 PRO A N 1
ATOM 672 C CA . PRO A 1 85 ? -7.465 -8.402 17.848 1.00 94.19 85 PRO A CA 1
ATOM 673 C C . PRO A 1 85 ? -6.518 -8.140 19.027 1.00 94.19 85 PRO A C 1
ATOM 675 O O . PRO A 1 85 ? -6.368 -6.989 19.448 1.00 94.19 85 PRO A O 1
ATOM 678 N N . LYS A 1 86 ? -5.925 -9.183 19.624 1.00 91.81 86 LYS A N 1
ATOM 679 C CA . LYS A 1 86 ? -5.007 -9.055 20.767 1.00 91.81 86 LYS A CA 1
ATOM 680 C C . LYS A 1 86 ? -3.582 -8.692 20.356 1.00 91.81 86 LYS A C 1
ATOM 682 O O . LYS A 1 86 ? -2.831 -8.251 21.219 1.00 91.81 86 LYS A O 1
ATOM 687 N N . ASP A 1 87 ? -3.233 -8.844 19.082 1.00 93.00 87 ASP A N 1
ATOM 688 C CA . ASP A 1 87 ? -1.903 -8.482 18.605 1.00 93.00 87 ASP A CA 1
ATOM 689 C C . ASP A 1 87 ? -1.705 -6.963 18.686 1.00 93.00 87 ASP A C 1
ATOM 691 O O . ASP A 1 87 ? -2.636 -6.183 18.455 1.00 93.00 87 ASP A O 1
ATOM 695 N N . LEU A 1 88 ? -0.475 -6.545 18.992 1.00 92.62 88 LEU A N 1
ATOM 696 C CA . LEU A 1 88 ? -0.076 -5.140 18.911 1.00 92.62 88 LEU A CA 1
ATOM 697 C C . LEU A 1 88 ? -0.168 -4.640 17.467 1.00 92.62 88 LEU A C 1
ATOM 699 O O . LEU A 1 88 ? -0.685 -3.560 17.218 1.00 92.62 88 LEU A O 1
ATOM 703 N N . ASN A 1 89 ? 0.286 -5.450 16.516 1.00 94.88 89 ASN A N 1
ATOM 704 C CA . ASN A 1 89 ? 0.281 -5.135 15.096 1.00 94.88 89 ASN A CA 1
ATOM 705 C C . ASN A 1 89 ? -0.666 -6.100 14.390 1.00 94.88 89 ASN A C 1
ATOM 707 O O . ASN A 1 89 ? -0.378 -7.293 14.278 1.00 94.88 89 ASN A O 1
ATOM 711 N N . TRP A 1 90 ? -1.824 -5.597 13.960 1.00 97.00 90 TRP A N 1
ATOM 712 C CA . TRP A 1 90 ? -2.885 -6.445 13.429 1.00 97.00 90 TRP A CA 1
ATOM 713 C C . TRP A 1 90 ? -2.520 -6.987 12.055 1.00 97.00 90 TRP A C 1
ATOM 715 O O . TRP A 1 90 ? -2.064 -6.257 11.179 1.00 97.00 90 TRP A O 1
ATOM 725 N N . LYS A 1 91 ? -2.741 -8.286 11.874 1.00 97.44 91 LYS A N 1
ATOM 726 C CA . LYS A 1 91 ? -2.705 -8.953 10.571 1.00 97.44 91 LYS A CA 1
ATOM 727 C C . LYS A 1 91 ? -4.120 -9.055 10.030 1.00 97.44 91 LYS A C 1
ATOM 729 O O . LYS A 1 91 ? -5.061 -9.192 10.809 1.00 97.44 91 LYS A O 1
ATOM 734 N N . TYR A 1 92 ? -4.257 -9.068 8.712 1.00 97.12 92 TYR A N 1
ATOM 735 C CA . TYR A 1 92 ? -5.555 -9.067 8.042 1.00 97.12 92 TYR A CA 1
ATOM 736 C C . TYR A 1 92 ? -5.606 -10.122 6.938 1.00 97.12 92 TYR A C 1
ATOM 738 O O . TYR A 1 92 ? -4.572 -10.556 6.426 1.00 97.12 92 TYR A O 1
ATOM 746 N N . ARG A 1 93 ? -6.822 -10.542 6.576 1.00 96.69 93 ARG A N 1
ATOM 747 C CA . ARG A 1 93 ? -7.080 -11.351 5.379 1.00 96.69 93 ARG A CA 1
ATOM 748 C C . ARG A 1 93 ? -7.475 -10.434 4.231 1.00 96.69 93 ARG A C 1
ATOM 750 O O . ARG A 1 93 ? -8.655 -10.254 3.943 1.00 96.69 93 ARG A O 1
ATOM 757 N N . ILE A 1 94 ? -6.473 -9.794 3.653 1.00 94.81 94 ILE A N 1
ATOM 758 C CA . ILE A 1 94 ? -6.624 -8.765 2.627 1.00 94.81 94 ILE A CA 1
ATOM 759 C C . ILE A 1 94 ? -5.562 -8.944 1.551 1.00 94.81 94 ILE A C 1
ATOM 761 O O . ILE A 1 94 ? -4.567 -9.640 1.754 1.00 94.81 94 ILE A O 1
ATOM 765 N N . GLU A 1 95 ? -5.793 -8.282 0.433 1.00 90.94 95 GLU A N 1
ATOM 766 C CA . GLU A 1 95 ? -4.835 -8.080 -0.643 1.00 90.94 95 GLU A CA 1
ATOM 767 C C . GLU A 1 95 ? -4.619 -6.570 -0.778 1.00 90.94 95 GLU A C 1
ATOM 769 O O . GLU A 1 95 ? -5.584 -5.801 -0.718 1.00 90.94 95 GLU A O 1
ATOM 774 N N . LEU A 1 96 ? -3.357 -6.155 -0.899 1.00 89.25 96 LEU A N 1
ATOM 775 C CA . LEU A 1 96 ? -3.010 -4.778 -1.235 1.00 89.25 96 LEU A CA 1
ATOM 776 C C . LEU A 1 96 ? -2.960 -4.661 -2.755 1.00 89.25 96 LEU A C 1
ATOM 778 O O . LEU A 1 96 ? -2.351 -5.488 -3.428 1.00 89.25 96 LEU A O 1
ATOM 782 N N . THR A 1 97 ? -3.629 -3.652 -3.289 1.00 82.38 97 THR A N 1
ATOM 783 C CA . THR A 1 97 ? -3.738 -3.390 -4.722 1.00 82.38 97 THR A CA 1
ATOM 784 C C . THR A 1 97 ? -3.400 -1.937 -4.972 1.00 82.38 97 THR A C 1
ATOM 786 O O . THR A 1 97 ? -3.862 -1.089 -4.220 1.00 82.38 97 THR A O 1
ATOM 789 N N . ARG A 1 98 ? -2.677 -1.619 -6.042 1.00 72.44 98 ARG A N 1
ATOM 790 C CA . ARG A 1 98 ? -2.450 -0.230 -6.437 1.00 72.44 98 ARG A CA 1
ATOM 791 C C . ARG A 1 98 ? -3.059 0.010 -7.807 1.00 72.44 98 ARG A C 1
ATOM 793 O O . ARG A 1 98 ? -2.719 -0.668 -8.772 1.00 72.44 98 ARG A O 1
ATOM 800 N N . GLU A 1 99 ? -3.965 0.977 -7.909 1.00 63.81 99 GLU A N 1
ATOM 801 C CA . GLU A 1 99 ? -4.400 1.446 -9.224 1.00 63.81 99 GLU A CA 1
ATOM 802 C C . GLU A 1 99 ? -3.295 2.324 -9.815 1.00 63.81 99 GLU A C 1
ATOM 804 O O . GLU A 1 99 ? -3.185 3.511 -9.516 1.00 63.81 99 GLU A O 1
ATOM 809 N N . ILE A 1 100 ? -2.456 1.725 -10.662 1.00 54.78 100 ILE A N 1
ATOM 810 C CA . ILE A 1 100 ? -1.362 2.413 -11.367 1.00 54.78 100 ILE A CA 1
ATOM 811 C C . ILE A 1 100 ? -1.882 3.531 -12.286 1.00 54.78 100 ILE A C 1
ATOM 813 O O . ILE A 1 100 ? -1.124 4.423 -12.647 1.00 54.78 100 ILE A O 1
ATOM 817 N N . ASN A 1 101 ? -3.162 3.500 -12.672 1.00 48.22 101 ASN A N 1
ATOM 818 C CA . ASN A 1 101 ? -3.767 4.531 -13.525 1.00 48.22 101 ASN A CA 1
ATOM 819 C C . ASN A 1 101 ? -3.715 5.935 -12.895 1.00 48.22 101 ASN A C 1
ATOM 821 O O . ASN A 1 101 ? -3.758 6.912 -13.630 1.00 48.22 101 ASN A O 1
ATOM 825 N N . ASP A 1 102 ? -3.558 6.025 -11.571 1.00 56.78 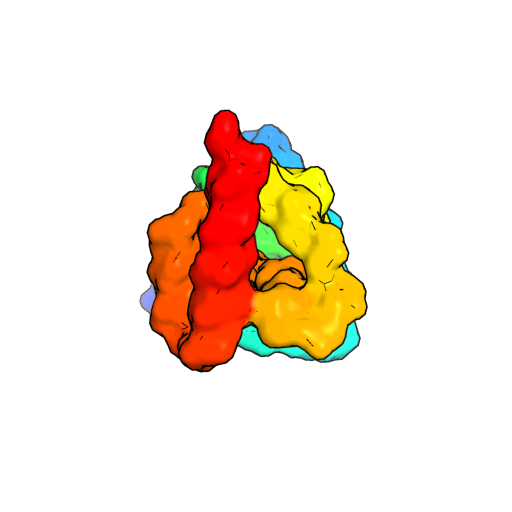102 ASP A N 1
ATOM 826 C CA . ASP A 1 102 ? -3.410 7.296 -10.854 1.00 56.78 102 ASP A CA 1
ATOM 827 C C . ASP A 1 102 ? -1.950 7.590 -10.468 1.00 56.78 102 ASP A C 1
ATOM 829 O O . ASP A 1 102 ? -1.688 8.510 -9.692 1.00 56.78 102 ASP A O 1
ATOM 833 N N . ASN A 1 103 ? -0.985 6.797 -10.953 1.00 63.72 103 ASN A N 1
ATOM 834 C CA . ASN A 1 103 ? 0.427 7.087 -10.741 1.00 63.72 103 ASN A CA 1
ATOM 835 C C . ASN A 1 103 ? 0.809 8.310 -11.598 1.00 63.72 103 ASN A C 1
ATOM 837 O O . ASN A 1 103 ? 0.717 8.228 -12.824 1.00 63.72 103 ASN A O 1
ATOM 841 N N . PRO A 1 104 ? 1.247 9.430 -10.992 1.00 62.44 104 PRO A N 1
ATOM 842 C CA . PRO A 1 104 ? 1.537 10.658 -11.728 1.00 62.44 104 PRO A CA 1
ATOM 843 C C . PRO A 1 104 ? 2.791 10.560 -12.607 1.00 62.44 104 PRO A C 1
ATOM 845 O O . PRO A 1 104 ? 3.061 11.484 -13.372 1.00 62.44 104 PRO A O 1
ATOM 848 N N . SER A 1 105 ? 3.586 9.491 -12.495 1.00 76.75 105 SER A N 1
ATOM 849 C CA . SER A 1 105 ? 4.828 9.386 -13.247 1.00 76.75 105 SER A CA 1
ATOM 850 C C . SER A 1 105 ? 4.607 8.973 -14.710 1.00 76.75 105 SER A C 1
ATOM 852 O O . SER A 1 105 ? 4.077 7.883 -14.971 1.00 76.75 105 SER A O 1
ATOM 854 N N . PRO A 1 106 ? 5.120 9.757 -15.680 1.00 84.38 106 PRO A N 1
ATOM 855 C CA . PRO A 1 106 ? 5.077 9.380 -17.088 1.00 84.38 106 PRO A CA 1
ATOM 856 C C . PRO A 1 106 ? 5.858 8.092 -17.389 1.00 84.38 106 PRO A C 1
ATOM 858 O O . PRO A 1 106 ? 5.469 7.356 -18.294 1.00 84.38 106 PRO A O 1
ATOM 861 N N . PHE A 1 107 ? 6.885 7.758 -16.596 1.00 87.94 107 PHE A N 1
ATOM 862 C CA . PHE A 1 107 ? 7.629 6.501 -16.739 1.00 87.94 107 PHE A CA 1
ATOM 863 C C . PHE A 1 107 ? 6.713 5.283 -16.566 1.00 87.94 107 PHE A C 1
ATOM 865 O O . PHE A 1 107 ? 6.728 4.383 -17.399 1.00 87.94 107 PHE A O 1
ATOM 872 N N . PHE A 1 108 ? 5.845 5.277 -15.545 1.00 86.81 108 PHE A N 1
ATOM 873 C CA . PHE A 1 108 ? 4.909 4.168 -15.300 1.00 86.81 108 PHE A CA 1
ATOM 874 C C . PHE A 1 108 ? 3.910 3.974 -16.435 1.00 86.81 108 PHE A C 1
ATOM 876 O O . PHE A 1 108 ? 3.488 2.853 -16.711 1.00 86.81 108 PHE A O 1
ATOM 883 N N . HIS A 1 109 ? 3.498 5.064 -17.077 1.00 85.19 109 HIS A N 1
ATOM 884 C CA . HIS A 1 109 ? 2.608 4.991 -18.229 1.00 85.19 109 HIS A CA 1
ATOM 885 C C . HIS A 1 109 ? 3.355 4.472 -19.457 1.00 85.19 109 HIS A C 1
ATOM 887 O O . HIS A 1 109 ? 2.841 3.618 -20.177 1.00 85.19 109 HIS A O 1
ATOM 893 N N . TRP A 1 110 ? 4.582 4.946 -19.659 1.00 89.69 110 TRP A N 1
ATOM 894 C CA . TRP A 1 110 ? 5.433 4.563 -20.775 1.00 89.69 110 TRP A CA 1
ATOM 895 C C . TRP A 1 110 ? 5.811 3.074 -20.745 1.00 89.69 110 TRP A C 1
ATOM 897 O O . TRP A 1 110 ? 5.647 2.385 -21.752 1.00 89.69 110 TRP A O 1
ATOM 907 N N . VAL A 1 111 ? 6.223 2.538 -19.590 1.00 91.06 111 VAL A N 1
ATOM 908 C CA . VAL A 1 111 ? 6.670 1.135 -19.460 1.00 91.06 111 VAL A CA 1
ATOM 909 C C . VAL A 1 111 ? 5.564 0.098 -19.668 1.00 91.06 111 VAL A C 1
ATOM 911 O O . VAL A 1 111 ? 5.863 -1.058 -19.957 1.00 91.06 111 VAL A O 1
ATOM 914 N N . ARG A 1 112 ? 4.279 0.477 -19.591 1.00 89.12 112 ARG A N 1
ATOM 915 C CA . ARG A 1 112 ? 3.166 -0.462 -19.835 1.00 89.12 112 ARG A CA 1
ATOM 916 C C . ARG A 1 112 ? 3.183 -1.083 -21.226 1.00 89.12 112 ARG A C 1
ATOM 918 O O . ARG A 1 112 ? 2.631 -2.166 -21.402 1.00 89.12 112 ARG A O 1
ATOM 925 N N . LYS A 1 113 ? 3.837 -0.450 -22.207 1.00 91.94 113 LYS A N 1
ATOM 926 C CA . LYS A 1 113 ? 3.997 -1.038 -23.546 1.00 91.94 113 LYS A CA 1
ATOM 927 C C . LYS A 1 113 ? 4.749 -2.379 -23.528 1.00 91.94 113 LYS A C 1
ATOM 929 O O . LYS A 1 113 ? 4.549 -3.167 -24.443 1.00 91.94 113 LYS A O 1
ATOM 934 N N . TYR A 1 114 ? 5.516 -2.654 -22.468 1.00 94.06 114 TYR A N 1
ATOM 935 C CA . TYR A 1 114 ? 6.270 -3.895 -22.264 1.00 94.06 114 TYR A CA 1
ATOM 936 C C . TYR A 1 114 ? 5.576 -4.894 -21.316 1.00 94.06 114 TYR A C 1
ATOM 938 O O . TYR A 1 114 ? 6.121 -5.961 -21.050 1.00 94.06 114 TYR A O 1
ATOM 946 N N . GLU A 1 115 ? 4.380 -4.601 -20.785 1.00 91.62 115 GLU A N 1
ATOM 947 C CA . GLU A 1 115 ? 3.718 -5.445 -19.766 1.00 91.62 115 GLU A CA 1
ATOM 948 C C . GLU A 1 115 ? 3.482 -6.890 -20.241 1.00 91.62 115 GLU A C 1
ATOM 950 O O . GLU A 1 115 ? 3.554 -7.835 -19.453 1.00 91.62 115 GLU A O 1
ATOM 955 N N . MET A 1 116 ? 3.244 -7.072 -21.542 1.00 91.94 116 MET A N 1
ATOM 956 C CA . MET A 1 116 ? 3.007 -8.380 -22.161 1.00 91.94 116 MET A CA 1
ATOM 957 C C . MET A 1 116 ? 4.279 -9.034 -22.715 1.00 91.94 116 MET A C 1
ATOM 959 O O . MET A 1 116 ? 4.209 -10.143 -23.251 1.00 91.94 116 MET A O 1
ATOM 963 N N . ASP A 1 117 ? 5.438 -8.389 -22.578 1.00 93.88 117 ASP A N 1
ATOM 964 C CA . ASP A 1 117 ? 6.682 -8.885 -23.153 1.00 93.88 117 ASP A CA 1
ATOM 965 C C . ASP A 1 117 ? 7.251 -10.030 -22.308 1.00 93.88 117 ASP A C 1
ATOM 967 O O . ASP A 1 117 ? 7.321 -9.976 -21.076 1.00 93.88 117 ASP A O 1
ATOM 971 N N . ALA A 1 118 ? 7.680 -11.099 -22.978 1.00 93.81 118 ALA A N 1
ATOM 972 C CA . ALA A 1 118 ? 8.345 -12.245 -22.356 1.00 93.81 118 ALA A CA 1
ATOM 973 C C . ALA A 1 118 ? 9.870 -12.030 -22.288 1.00 93.81 118 ALA A C 1
ATOM 975 O O . ALA A 1 118 ? 10.653 -12.894 -22.686 1.00 93.81 118 ALA A O 1
ATOM 976 N N . THR A 1 119 ? 10.282 -10.839 -21.853 1.00 95.38 119 THR A N 1
ATOM 977 C CA . THR A 1 119 ? 11.679 -10.408 -21.696 1.00 95.38 119 THR A CA 1
ATOM 978 C C . THR A 1 119 ? 11.948 -10.048 -20.232 1.00 95.38 119 THR A C 1
ATOM 980 O O . THR A 1 119 ? 10.990 -9.799 -19.498 1.00 95.38 119 THR A O 1
ATOM 983 N N . PRO A 1 120 ? 13.219 -9.936 -19.798 1.00 95.75 120 PRO A N 1
ATOM 984 C CA . PRO A 1 120 ? 13.539 -9.420 -18.465 1.00 95.75 120 PRO A CA 1
ATOM 985 C C . PRO A 1 120 ? 12.906 -8.051 -18.175 1.00 95.75 120 PRO A C 1
ATOM 987 O O . PRO A 1 120 ? 12.464 -7.809 -17.057 1.00 95.75 120 PRO A O 1
ATOM 990 N N . CYS A 1 121 ? 12.791 -7.183 -19.187 1.00 95.62 121 CYS A N 1
ATOM 991 C CA . CYS A 1 121 ? 12.089 -5.903 -19.082 1.00 95.62 121 CYS A CA 1
ATOM 992 C C . CYS A 1 121 ? 10.589 -6.090 -18.834 1.00 95.62 121 CYS A C 1
ATOM 994 O O . CYS A 1 121 ? 10.037 -5.449 -17.946 1.00 95.62 121 CYS A O 1
ATOM 996 N N . GLY A 1 122 ? 9.927 -6.995 -19.559 1.00 94.81 122 GLY A N 1
ATOM 997 C CA . GLY A 1 122 ? 8.515 -7.293 -19.317 1.00 94.81 122 GLY A CA 1
ATOM 998 C C . GLY A 1 122 ? 8.259 -7.968 -17.964 1.00 94.81 122 GLY A C 1
ATOM 999 O O . GLY A 1 122 ? 7.269 -7.653 -17.305 1.00 94.81 122 GLY A O 1
ATOM 1000 N N . ASP A 1 123 ? 9.163 -8.843 -17.508 1.00 94.38 123 ASP A N 1
ATOM 1001 C CA . ASP A 1 123 ? 9.126 -9.417 -16.155 1.00 94.38 123 ASP A CA 1
ATOM 1002 C C . ASP A 1 123 ? 9.259 -8.322 -15.090 1.00 94.38 123 ASP A C 1
ATOM 1004 O O . ASP A 1 123 ? 8.406 -8.220 -14.208 1.00 94.38 123 ASP A O 1
ATOM 1008 N N . PHE A 1 124 ? 10.259 -7.445 -15.226 1.00 94.44 124 PHE A N 1
ATOM 1009 C CA . PHE A 1 124 ? 10.447 -6.299 -14.339 1.00 94.44 124 PHE A CA 1
ATOM 1010 C C . PHE A 1 124 ? 9.210 -5.396 -14.299 1.00 94.44 124 PHE A C 1
ATOM 1012 O O . PHE A 1 124 ? 8.791 -4.982 -13.223 1.00 94.44 124 PHE A O 1
ATOM 1019 N N . VAL A 1 125 ? 8.601 -5.106 -15.454 1.00 92.62 125 VAL A N 1
ATOM 1020 C CA . VAL A 1 125 ? 7.391 -4.278 -15.522 1.00 92.62 125 VAL A CA 1
ATOM 1021 C C . VAL A 1 125 ? 6.243 -4.938 -14.773 1.00 92.62 125 VAL A C 1
ATOM 1023 O O . VAL A 1 125 ? 5.601 -4.271 -13.969 1.00 92.62 125 VAL A O 1
ATOM 1026 N N . ARG A 1 126 ? 5.991 -6.236 -14.965 1.00 90.56 126 ARG A N 1
ATOM 1027 C CA . ARG A 1 126 ? 4.940 -6.933 -14.208 1.00 90.56 126 ARG A CA 1
ATOM 1028 C C . ARG A 1 126 ? 5.212 -6.902 -12.706 1.00 90.56 126 ARG A C 1
ATOM 1030 O O . ARG A 1 126 ? 4.303 -6.575 -11.946 1.00 90.56 126 ARG A O 1
ATOM 1037 N N . ASP A 1 127 ? 6.445 -7.174 -12.286 1.00 89.88 127 ASP A N 1
ATOM 1038 C CA . ASP A 1 127 ? 6.827 -7.132 -10.872 1.00 89.88 127 ASP A CA 1
ATOM 1039 C C . ASP A 1 127 ? 6.636 -5.727 -10.289 1.00 89.88 127 ASP A C 1
ATOM 1041 O O . ASP A 1 127 ? 5.973 -5.574 -9.269 1.00 89.88 127 ASP A O 1
ATOM 1045 N N . MET A 1 128 ? 7.110 -4.689 -10.981 1.00 88.25 128 MET A N 1
ATOM 1046 C CA . MET A 1 128 ? 6.925 -3.287 -10.602 1.00 88.25 128 MET A CA 1
ATOM 1047 C C . MET A 1 128 ? 5.444 -2.903 -10.483 1.00 88.25 128 MET A C 1
ATOM 1049 O O . MET A 1 128 ? 5.051 -2.225 -9.537 1.00 88.25 128 MET A O 1
ATOM 1053 N N . LEU A 1 129 ? 4.613 -3.302 -11.451 1.00 83.38 129 LEU A N 1
ATOM 1054 C CA . LEU A 1 129 ? 3.186 -2.970 -11.478 1.00 83.38 129 LEU A CA 1
ATOM 1055 C C . LEU A 1 129 ? 2.407 -3.693 -10.363 1.00 83.38 129 LEU A C 1
ATOM 1057 O O . LEU A 1 129 ? 1.409 -3.175 -9.858 1.00 83.38 129 LEU A O 1
ATOM 1061 N N . HIS A 1 130 ? 2.859 -4.875 -9.953 1.00 80.25 130 HIS A N 1
ATOM 1062 C CA . HIS A 1 130 ? 2.239 -5.641 -8.872 1.00 80.25 130 HIS A CA 1
ATOM 1063 C C . HIS A 1 130 ? 2.860 -5.391 -7.492 1.00 80.25 130 HIS A C 1
ATOM 1065 O O . HIS A 1 130 ? 2.290 -5.818 -6.484 1.00 80.25 130 HIS A O 1
ATOM 1071 N N . ASP A 1 131 ? 3.983 -4.681 -7.428 1.00 83.19 131 ASP A N 1
ATOM 1072 C CA . ASP A 1 131 ? 4.661 -4.332 -6.191 1.00 83.19 131 ASP A CA 1
ATOM 1073 C C . ASP A 1 131 ? 4.041 -3.079 -5.558 1.00 83.19 131 ASP A C 1
ATOM 1075 O O . ASP A 1 131 ? 4.210 -1.940 -5.997 1.00 83.19 131 ASP A O 1
ATOM 1079 N N . PHE A 1 132 ? 3.299 -3.309 -4.476 1.00 78.12 132 PHE A N 1
ATOM 1080 C CA . PHE A 1 132 ? 2.637 -2.252 -3.723 1.00 78.12 132 PHE A CA 1
ATOM 1081 C C . PHE A 1 132 ? 3.624 -1.257 -3.093 1.00 78.12 132 PHE A C 1
ATOM 1083 O O . PHE A 1 132 ? 3.297 -0.077 -2.957 1.00 78.12 132 PHE A O 1
ATOM 1090 N N . GLU A 1 133 ? 4.818 -1.714 -2.707 1.00 80.25 133 GLU A N 1
ATOM 1091 C CA . GLU A 1 133 ? 5.841 -0.872 -2.078 1.00 80.25 133 GLU A CA 1
ATOM 1092 C C . GLU A 1 133 ? 6.706 -0.130 -3.098 1.00 80.25 133 GLU A C 1
ATOM 1094 O O . GLU A 1 133 ? 7.503 0.731 -2.707 1.00 80.25 133 GLU A O 1
ATOM 1099 N N . PHE A 1 134 ? 6.531 -0.417 -4.392 1.00 85.19 134 PHE A N 1
ATOM 1100 C CA . PHE A 1 134 ? 7.301 0.231 -5.437 1.00 85.19 134 PHE A CA 1
ATOM 1101 C C . PHE A 1 134 ? 7.080 1.757 -5.405 1.00 85.19 134 PHE A C 1
ATOM 1103 O O . PHE A 1 134 ? 5.937 2.218 -5.271 1.00 85.19 134 PHE A O 1
ATOM 1110 N N . PRO A 1 135 ? 8.141 2.579 -5.519 1.00 81.62 135 PRO A N 1
ATOM 1111 C CA . PRO A 1 135 ? 8.015 4.029 -5.446 1.00 81.62 135 PRO A CA 1
ATOM 1112 C C . PRO A 1 135 ? 7.089 4.605 -6.522 1.00 81.62 135 PRO A C 1
ATOM 1114 O O . PRO A 1 135 ? 7.305 4.410 -7.716 1.00 81.62 135 PRO A O 1
ATOM 1117 N N . ILE A 1 136 ? 6.081 5.375 -6.100 1.00 71.44 136 ILE A N 1
ATOM 1118 C CA . ILE A 1 136 ? 5.194 6.114 -7.021 1.00 71.44 136 ILE A CA 1
ATOM 1119 C C . ILE A 1 136 ? 5.912 7.275 -7.700 1.00 71.44 136 ILE A C 1
ATOM 1121 O O . ILE A 1 136 ? 5.628 7.605 -8.848 1.00 71.44 136 ILE A O 1
ATOM 1125 N N . LEU A 1 137 ? 6.857 7.888 -6.986 1.00 68.19 137 LEU A N 1
ATOM 1126 C CA . LEU A 1 137 ? 7.741 8.900 -7.533 1.00 68.19 137 LEU A CA 1
ATOM 1127 C C . LEU A 1 137 ? 8.780 8.164 -8.370 1.00 68.19 137 LEU A C 1
ATOM 1129 O O . LEU A 1 137 ? 9.807 7.716 -7.862 1.00 68.19 137 LEU A O 1
ATOM 1133 N N . ALA A 1 138 ? 8.468 7.980 -9.649 1.00 67.94 138 ALA A N 1
ATOM 1134 C CA . ALA A 1 138 ? 9.386 7.381 -10.604 1.00 67.94 138 ALA A CA 1
ATOM 1135 C C . ALA A 1 138 ? 10.424 8.422 -11.023 1.00 67.94 138 ALA A C 1
ATOM 1137 O O . ALA A 1 138 ? 10.417 8.917 -12.143 1.00 67.94 138 ALA A O 1
ATOM 1138 N N . GLU A 1 139 ? 11.276 8.794 -10.078 1.00 85.62 139 GLU A N 1
ATOM 1139 C CA . GLU A 1 139 ? 12.587 9.352 -10.365 1.00 85.62 139 GLU A CA 1
ATOM 1140 C C . GLU A 1 139 ? 13.583 8.196 -10.375 1.00 85.62 139 GLU A C 1
ATOM 1142 O O . GLU A 1 139 ? 13.485 7.285 -9.544 1.00 85.62 139 GLU A O 1
ATOM 1147 N N . HIS A 1 140 ? 14.549 8.249 -11.292 1.00 91.69 140 HIS A N 1
ATOM 1148 C CA . HIS A 1 140 ? 15.554 7.197 -11.464 1.00 91.69 140 HIS A CA 1
ATOM 1149 C C . HIS A 1 140 ? 16.194 6.797 -10.134 1.00 91.69 140 HIS A C 1
ATOM 1151 O O . HIS A 1 140 ? 16.119 5.647 -9.711 1.00 91.69 140 HIS A O 1
ATOM 1157 N N . ASP A 1 141 ? 16.723 7.796 -9.432 1.00 90.25 141 ASP A N 1
ATOM 1158 C CA . ASP A 1 141 ? 17.415 7.666 -8.157 1.00 90.25 141 ASP A CA 1
ATOM 1159 C C . ASP A 1 141 ? 16.560 7.011 -7.066 1.00 90.25 141 ASP A C 1
ATOM 1161 O O . ASP A 1 141 ? 17.072 6.254 -6.237 1.00 90.25 141 ASP A O 1
ATOM 1165 N N . ILE A 1 142 ? 15.260 7.319 -7.030 1.00 88.81 142 ILE A N 1
ATOM 1166 C CA . ILE A 1 142 ? 14.337 6.783 -6.025 1.00 88.81 142 ILE A CA 1
ATOM 1167 C C . ILE A 1 142 ? 14.103 5.297 -6.297 1.00 88.81 142 ILE A C 1
ATOM 1169 O O . ILE A 1 142 ? 14.192 4.482 -5.373 1.00 88.81 142 ILE A O 1
ATOM 1173 N N . ILE A 1 143 ? 13.868 4.934 -7.560 1.00 90.62 143 ILE A N 1
ATOM 1174 C CA . ILE A 1 143 ? 13.676 3.539 -7.962 1.00 90.62 143 ILE A CA 1
ATOM 1175 C C . ILE A 1 143 ? 14.967 2.738 -7.772 1.00 90.62 143 ILE A C 1
ATOM 1177 O O . ILE A 1 143 ? 14.934 1.668 -7.167 1.00 90.62 143 ILE A O 1
ATOM 1181 N N . ALA A 1 144 ? 16.118 3.267 -8.186 1.00 92.38 144 ALA A N 1
ATOM 1182 C CA . ALA A 1 144 ? 17.409 2.603 -8.022 1.00 92.38 144 ALA A CA 1
ATOM 1183 C C . ALA A 1 144 ? 17.712 2.303 -6.542 1.00 92.38 144 ALA A C 1
ATOM 1185 O O . ALA A 1 144 ? 18.089 1.183 -6.181 1.00 92.38 144 ALA A O 1
ATOM 1186 N N . ARG A 1 145 ? 17.482 3.278 -5.648 1.00 91.31 145 ARG A N 1
ATOM 1187 C CA . ARG A 1 145 ? 17.635 3.081 -4.194 1.00 91.31 145 ARG A CA 1
ATOM 1188 C C . ARG A 1 145 ? 16.649 2.052 -3.650 1.00 91.31 145 ARG A C 1
ATOM 1190 O O . ARG A 1 145 ? 17.028 1.259 -2.788 1.00 91.31 145 ARG A O 1
ATOM 1197 N N . TYR A 1 146 ? 15.407 2.057 -4.132 1.00 91.00 146 TYR A N 1
ATOM 1198 C CA . TYR A 1 146 ? 14.402 1.072 -3.746 1.00 91.00 146 TYR A CA 1
ATOM 1199 C C . TYR A 1 146 ? 14.831 -0.351 -4.115 1.00 91.00 146 TYR A C 1
ATOM 1201 O O . TYR A 1 146 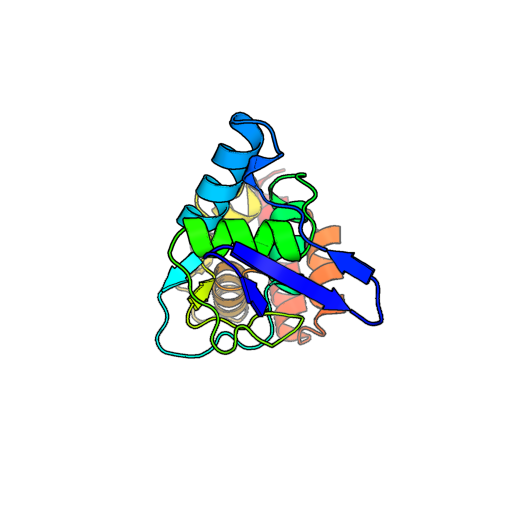? 14.879 -1.210 -3.233 1.00 91.00 146 TYR A O 1
ATOM 1209 N N . LEU A 1 147 ? 15.233 -0.573 -5.370 1.00 93.25 147 LEU A N 1
ATOM 1210 C CA . LEU A 1 147 ? 15.714 -1.867 -5.860 1.00 93.25 147 LEU A CA 1
ATOM 1211 C C . LEU A 1 147 ? 16.929 -2.357 -5.061 1.00 93.25 147 LEU A C 1
ATOM 1213 O O . LEU A 1 147 ? 16.978 -3.518 -4.651 1.00 93.25 147 LEU A O 1
ATOM 1217 N N . GLY A 1 148 ? 17.869 -1.457 -4.753 1.00 92.12 148 GLY A N 1
ATOM 1218 C CA . GLY A 1 148 ? 19.005 -1.764 -3.884 1.00 92.12 148 GLY A CA 1
ATOM 1219 C C . GLY A 1 148 ? 18.585 -2.161 -2.464 1.00 92.12 148 GLY A C 1
ATOM 1220 O O . GLY A 1 148 ? 19.107 -3.129 -1.913 1.00 92.12 148 GLY A O 1
ATOM 1221 N N . ARG A 1 149 ? 17.608 -1.458 -1.876 1.00 92.31 149 ARG A N 1
ATOM 1222 C CA . ARG A 1 149 ? 17.098 -1.732 -0.522 1.00 92.31 149 ARG A CA 1
ATOM 1223 C C . ARG A 1 149 ? 16.434 -3.103 -0.415 1.00 92.31 149 ARG A C 1
ATOM 1225 O O . ARG A 1 149 ? 16.625 -3.779 0.593 1.00 92.31 149 ARG A O 1
ATOM 1232 N N . ILE A 1 150 ? 15.649 -3.497 -1.417 1.00 89.69 150 ILE A N 1
ATOM 1233 C CA . ILE A 1 150 ? 14.957 -4.796 -1.419 1.00 89.69 150 ILE A CA 1
ATOM 1234 C C . ILE A 1 150 ? 15.864 -5.953 -1.865 1.00 89.69 150 ILE A C 1
ATOM 1236 O O . ILE A 1 150 ? 15.444 -7.107 -1.827 1.00 89.69 150 ILE A O 1
ATOM 1240 N N . GLY A 1 151 ? 17.109 -5.663 -2.263 1.00 92.69 151 GLY A N 1
ATOM 1241 C CA . GLY A 1 151 ? 18.056 -6.669 -2.736 1.00 92.69 151 GLY A CA 1
ATOM 1242 C C . GLY A 1 151 ? 17.646 -7.279 -4.076 1.00 92.69 151 GLY A C 1
ATOM 1243 O O . GLY A 1 151 ? 17.785 -8.489 -4.258 1.00 92.69 151 GLY A O 1
ATOM 1244 N N . ALA A 1 152 ? 17.116 -6.460 -4.991 1.00 93.69 152 ALA A N 1
ATOM 1245 C CA . ALA A 1 152 ? 16.731 -6.899 -6.327 1.00 93.69 152 ALA A CA 1
ATOM 1246 C C . ALA A 1 152 ? 17.906 -7.587 -7.046 1.00 93.69 152 ALA A C 1
ATOM 1248 O O . ALA A 1 152 ? 19.071 -7.217 -6.877 1.00 93.69 152 ALA A O 1
ATOM 1249 N N . CYS A 1 153 ? 17.607 -8.612 -7.848 1.00 93.69 153 CYS A N 1
ATOM 1250 C CA . CYS A 1 153 ? 18.642 -9.324 -8.591 1.00 93.69 153 CYS A CA 1
ATOM 1251 C C . CYS A 1 153 ? 19.259 -8.428 -9.677 1.00 93.69 153 CYS A C 1
ATOM 1253 O O . CYS A 1 153 ? 18.624 -7.484 -10.148 1.00 93.69 153 CYS A O 1
ATOM 1255 N N . SER A 1 154 ? 20.483 -8.748 -10.116 1.00 93.38 154 SER A N 1
ATOM 1256 C CA . SER A 1 154 ? 21.167 -7.959 -11.151 1.00 93.38 154 SER A CA 1
ATOM 1257 C C . SER A 1 154 ? 20.343 -7.850 -12.432 1.00 93.38 154 SER A C 1
ATOM 1259 O O . SER A 1 154 ? 20.275 -6.772 -12.997 1.00 93.38 154 SER A O 1
ATOM 1261 N N . GLY A 1 155 ? 19.632 -8.914 -12.826 1.00 94.75 155 GLY A N 1
ATOM 1262 C CA . GLY A 1 155 ? 18.756 -8.891 -14.000 1.00 94.75 155 GLY A CA 1
ATOM 1263 C C . GLY A 1 155 ? 17.588 -7.905 -13.883 1.00 94.75 155 GLY A C 1
ATOM 1264 O O . GLY A 1 155 ? 17.269 -7.235 -14.856 1.00 94.75 155 GLY A O 1
ATOM 1265 N N . ALA A 1 156 ? 16.983 -7.761 -12.698 1.00 94.94 156 ALA A N 1
ATOM 1266 C CA . ALA A 1 156 ? 15.929 -6.770 -12.469 1.00 94.94 156 ALA A CA 1
ATOM 1267 C C . ALA A 1 156 ? 16.485 -5.337 -12.491 1.00 94.94 156 ALA A C 1
ATOM 1269 O O . ALA A 1 156 ? 15.854 -4.439 -13.041 1.00 94.94 156 ALA A O 1
ATOM 1270 N N . VAL A 1 157 ? 17.682 -5.127 -11.930 1.00 96.06 157 VAL A N 1
ATOM 1271 C CA . VAL A 1 157 ? 18.367 -3.825 -11.969 1.00 96.06 157 VAL A CA 1
ATOM 1272 C C . VAL A 1 157 ? 18.785 -3.466 -13.400 1.00 96.06 157 VAL A C 1
ATOM 1274 O O . VAL A 1 157 ? 18.554 -2.347 -13.836 1.00 96.06 157 VAL A O 1
ATOM 1277 N N . GLU A 1 158 ? 19.343 -4.410 -14.158 1.00 97.19 158 GLU A N 1
ATOM 1278 C CA . GLU A 1 158 ? 19.716 -4.222 -15.567 1.00 97.19 158 GLU A CA 1
ATOM 1279 C C . GLU A 1 158 ? 18.493 -3.897 -16.436 1.00 97.19 158 GLU A C 1
ATOM 1281 O O . GLU A 1 158 ? 18.535 -2.943 -17.210 1.00 97.19 158 GLU A O 1
ATOM 1286 N N . ALA A 1 159 ? 17.389 -4.630 -16.255 1.00 97.19 159 ALA A N 1
ATOM 1287 C CA . ALA A 1 159 ? 16.127 -4.376 -16.946 1.00 97.19 159 ALA A CA 1
ATOM 1288 C C . ALA A 1 159 ? 15.555 -2.983 -16.632 1.00 97.19 159 ALA A C 1
ATOM 1290 O O . ALA A 1 159 ? 15.085 -2.288 -17.533 1.00 97.19 159 ALA A O 1
ATOM 1291 N N . PHE A 1 160 ? 15.626 -2.546 -15.370 1.00 96.19 160 PHE A N 1
ATOM 1292 C CA . PHE A 1 160 ? 15.243 -1.190 -14.978 1.00 96.19 160 PHE A CA 1
ATOM 1293 C C . PHE A 1 160 ? 16.080 -0.121 -15.695 1.00 96.19 160 PHE A C 1
ATOM 1295 O O . PHE A 1 160 ? 15.519 0.817 -16.258 1.00 96.19 160 PHE A O 1
ATOM 1302 N N . GLU A 1 161 ? 17.408 -0.262 -15.697 1.00 97.00 161 GLU A N 1
ATOM 1303 C CA . GLU A 1 161 ? 18.318 0.708 -16.321 1.00 97.00 161 GLU A CA 1
ATOM 1304 C C . GLU A 1 161 ? 18.147 0.780 -17.846 1.00 97.00 161 GLU A C 1
ATOM 1306 O O . GLU A 1 161 ? 18.268 1.856 -18.437 1.00 97.00 161 GLU A O 1
ATOM 1311 N N . GLU A 1 162 ? 17.850 -0.351 -18.493 1.00 96.69 162 GLU A N 1
ATOM 1312 C CA . GLU A 1 162 ? 17.518 -0.409 -19.920 1.00 96.69 162 GLU A CA 1
ATOM 1313 C C . GLU A 1 162 ? 16.220 0.351 -20.217 1.00 96.69 162 GLU A C 1
ATOM 1315 O O . GLU A 1 162 ? 16.229 1.292 -21.013 1.00 96.69 162 GLU A O 1
ATOM 1320 N N . LEU A 1 163 ? 15.135 0.023 -19.506 1.00 95.81 163 LEU A N 1
ATOM 1321 C CA . LEU A 1 163 ? 13.846 0.708 -19.642 1.00 95.81 163 LEU A CA 1
ATOM 1322 C C . LEU A 1 163 ? 13.965 2.211 -19.382 1.00 95.81 163 LEU A C 1
ATOM 1324 O O . LEU A 1 163 ? 13.351 3.016 -20.080 1.00 95.81 163 LEU A O 1
ATOM 1328 N N . TRP A 1 164 ? 14.752 2.606 -18.382 1.00 95.06 164 TRP A N 1
ATOM 1329 C CA . TRP A 1 164 ? 14.932 4.013 -18.057 1.00 95.06 164 TRP A CA 1
ATOM 1330 C C . TRP A 1 164 ? 15.683 4.777 -19.148 1.00 95.06 164 TRP A C 1
ATOM 1332 O O . TRP A 1 164 ? 15.321 5.908 -19.472 1.00 95.06 164 TRP A O 1
ATOM 1342 N N . ARG A 1 165 ? 16.720 4.169 -19.732 1.00 95.19 165 ARG A N 1
ATOM 1343 C CA . ARG A 1 165 ? 17.485 4.776 -20.827 1.00 95.19 165 ARG A CA 1
ATOM 1344 C C . ARG A 1 165 ? 16.614 5.004 -22.059 1.00 95.19 165 ARG A C 1
ATOM 1346 O O . ARG A 1 165 ? 16.683 6.082 -22.646 1.00 95.19 165 ARG A O 1
ATOM 1353 N N . ASP A 1 166 ? 15.803 4.015 -22.414 1.00 94.38 166 ASP A N 1
ATOM 1354 C CA . ASP A 1 166 ? 14.875 4.097 -23.542 1.00 94.38 166 ASP A CA 1
ATOM 1355 C C . ASP A 1 166 ? 13.801 5.166 -23.301 1.00 94.38 166 ASP A C 1
ATOM 1357 O O . ASP A 1 166 ? 13.539 5.989 -24.176 1.00 94.38 166 ASP A O 1
ATOM 1361 N N . TYR A 1 167 ? 13.236 5.219 -22.090 1.00 93.69 167 TYR A N 1
ATOM 1362 C CA . TYR A 1 167 ? 12.295 6.267 -21.696 1.00 93.69 167 TYR A CA 1
ATOM 1363 C C . TYR A 1 167 ? 12.913 7.664 -21.815 1.00 93.69 167 TYR A C 1
ATOM 1365 O O . TYR A 1 167 ? 12.334 8.530 -22.468 1.00 93.69 167 TYR A O 1
ATOM 1373 N N . ALA A 1 168 ? 14.097 7.873 -21.229 1.00 90.12 168 ALA A N 1
ATOM 1374 C CA . ALA A 1 168 ? 14.775 9.166 -21.246 1.00 90.12 168 ALA A CA 1
ATOM 1375 C C . ALA A 1 168 ? 15.074 9.633 -22.681 1.00 90.12 168 ALA A C 1
ATOM 1377 O O . ALA A 1 168 ? 14.831 10.793 -23.003 1.00 90.12 168 ALA A O 1
ATOM 1378 N N . GLY A 1 169 ? 15.519 8.719 -23.552 1.00 87.69 169 GLY A N 1
ATOM 1379 C CA . GLY A 1 169 ? 15.809 9.017 -24.956 1.00 87.69 169 GLY A CA 1
ATOM 1380 C C . GLY A 1 169 ? 14.578 9.279 -25.833 1.00 87.69 169 GLY A C 1
ATOM 1381 O O . GLY A 1 169 ? 14.715 9.903 -26.881 1.00 87.69 169 GLY A O 1
ATOM 1382 N N . GLU A 1 170 ? 13.382 8.829 -25.439 1.00 81.44 170 GLU A N 1
ATOM 1383 C CA . GLU A 1 170 ? 12.118 9.173 -26.115 1.00 81.44 170 GLU A CA 1
ATOM 1384 C C . GLU A 1 170 ? 11.540 10.523 -25.648 1.00 81.44 170 GLU A C 1
ATOM 1386 O O . GLU A 1 170 ? 10.671 11.083 -26.320 1.00 81.44 170 GLU A O 1
ATOM 1391 N N . THR A 1 171 ? 11.996 11.036 -24.502 1.00 65.75 171 THR A N 1
ATOM 1392 C CA . THR A 1 171 ? 11.513 12.291 -23.900 1.00 65.75 171 THR A CA 1
ATOM 1393 C C . THR A 1 171 ? 12.423 13.507 -24.123 1.00 65.75 171 THR A C 1
ATOM 1395 O O . THR A 1 171 ? 12.056 14.594 -23.672 1.00 65.75 171 THR A O 1
ATOM 1398 N N . ASP A 1 172 ? 13.558 13.326 -24.812 1.00 54.44 172 ASP A N 1
ATOM 1399 C CA . ASP A 1 172 ? 14.483 14.381 -25.274 1.00 54.44 172 ASP A CA 1
ATOM 1400 C C . ASP A 1 172 ? 14.064 14.963 -26.645 1.00 54.44 172 ASP A C 1
ATOM 1402 O O . ASP A 1 172 ? 13.478 16.073 -26.672 1.00 54.44 172 ASP A O 1
#

Secondary structure (DSSP, 8-state):
-EETTEE-EEETTEEE---GGGS-HHHHHHHHHHHHHHEEE-SS--SS--HHHHHHHHHHHH-----HHHHHHHHHHTT--BS-TTSSS--BSEEE---GGG---HHHHHHGGGTT--SHHHHHHHHHHH-TTS-SS--HHHHHHHHHHHT--HHHHHHHHHHHHHHHHH--

Sequence (172 aa):
MIKNGRPYTNENGFVDEALITEHSDEEIAAVDGWIRKNVRTGKKILHGHTSYGMKHMLEHDTGIYLTNNEFKDAMLLAGYQPVNPKDLNWKYRIELTREINDNPSPFFHWVRKYEMDATPCGDFVRDMLHDFEFPILAEHDIIARYLGRIGACSGAVEAFEELWRDYAGETD

pLDDT: mean 89.95, std 9.04, range [48.22, 98.12]

Foldseek 3Di:
DDDPLAAWDADPNDTDRDALVVDDPVSLCLLLVQCVQWKFAAPDKDPPDFLVNVQVLSCVVPVDHDDSRHSVNSCSVNVWDFPDSPDPTGIGRIDTAHPLVPLPDPLLVQLVVLCPPPALLVVLNVCLNRDSPQDSPPDPVSNLVVCVVVVPDPSSNVSSVVSVVVVVVVVD